Protein AF-A0AAN6UYN2-F1 (afdb_monomer)

pLDDT: mean 89.39, std 6.54, range [65.69, 97.69]

Nearest PDB structures (foldseek):
  7mx2-assembly1_A  TM=4.246E-01  e=9.557E-04  Homo sapiens
  3d3s-assembly1_B  TM=4.330E-01  e=5.624E-03  Bordetella parapertussis 12822
  1mk4-assembly1_B  TM=3.621E-01  e=4.932E-03  Bacillus subtilis
  6sll-assembly1_B  TM=3.973E-01  e=3.309E-02  Paenibacillus sp. Y412MC10
  7n1l-assembly3_G  TM=5.076E-01  e=3.734E+00  Brucella abortus 2308

Secondary structure (DSSP, 8-state):
--EEEE--GGGHHHHHHHHHHH-TTS---HHHHHHHHHH-GGGEEEEE-SS-EEEEEE---BBTTBPPPTT---SS--TT--BTSTGGGGSSEEEEEE-TT-HHHHGGGT-EEPP--HHHHHHHHTT-TT-EEEEEE--

Structure (mmCIF, N/CA/C/O backbone):
data_AF-A0AAN6UYN2-F1
#
_entry.id   AF-A0AAN6UYN2-F1
#
loop_
_atom_site.group_PDB
_atom_site.id
_atom_site.type_symbol
_atom_site.label_atom_id
_atom_site.label_alt_id
_atom_site.label_comp_id
_atom_site.label_asym_id
_atom_site.label_entity_id
_atom_site.label_seq_id
_atom_site.pdbx_PDB_ins_code
_atom_site.Cartn_x
_atom_site.Cartn_y
_atom_site.Cartn_z
_atom_site.occupancy
_atom_site.B_iso_or_equiv
_atom_site.auth_seq_id
_atom_site.auth_comp_id
_atom_site.auth_asym_id
_atom_site.auth_atom_id
_atom_site.pdbx_PDB_model_num
ATOM 1 N N . MET A 1 1 ? -18.149 10.275 -7.636 1.00 82.19 1 MET A N 1
ATOM 2 C CA . MET A 1 1 ? -17.222 9.202 -8.064 1.00 82.19 1 MET A CA 1
ATOM 3 C C . MET A 1 1 ? -16.262 8.927 -6.916 1.00 82.19 1 MET A C 1
ATOM 5 O O . MET A 1 1 ? -15.997 9.865 -6.171 1.00 82.19 1 MET A O 1
ATOM 9 N N . ALA A 1 2 ? -15.825 7.683 -6.712 1.00 87.88 2 ALA A N 1
ATOM 10 C CA . ALA A 1 2 ? -14.841 7.384 -5.672 1.00 87.88 2 ALA A CA 1
ATOM 11 C C . ALA A 1 2 ? -13.459 7.918 -6.076 1.00 87.88 2 ALA A C 1
ATOM 13 O O . ALA A 1 2 ? -13.118 7.905 -7.258 1.00 87.88 2 ALA A O 1
ATOM 14 N N . SER A 1 3 ? -12.682 8.396 -5.111 1.00 88.62 3 SER A N 1
ATOM 15 C CA . SER A 1 3 ? -11.318 8.873 -5.318 1.00 88.62 3 SER A CA 1
ATOM 16 C C . SER A 1 3 ? -10.401 8.428 -4.184 1.00 88.62 3 SER A C 1
ATOM 18 O O . SER A 1 3 ? -10.834 8.165 -3.059 1.00 88.62 3 SER A O 1
ATOM 20 N N . TRP A 1 4 ? -9.114 8.317 -4.503 1.00 88.81 4 TRP A N 1
ATOM 21 C CA . TRP A 1 4 ? -8.086 8.015 -3.520 1.00 88.81 4 TRP A CA 1
ATOM 22 C C . TRP A 1 4 ? -7.749 9.258 -2.704 1.00 88.81 4 TRP A C 1
ATOM 24 O O . TRP A 1 4 ? -7.415 10.306 -3.260 1.00 88.81 4 TRP A O 1
ATOM 34 N N . ARG A 1 5 ? -7.779 9.126 -1.378 1.00 92.19 5 ARG A N 1
ATOM 35 C CA . ARG A 1 5 ? -7.352 10.171 -0.442 1.00 92.19 5 ARG A CA 1
ATOM 36 C C . ARG A 1 5 ? -6.590 9.581 0.736 1.00 92.19 5 ARG A C 1
ATOM 38 O O . ARG A 1 5 ? -6.646 8.375 0.977 1.00 92.19 5 ARG A O 1
ATOM 45 N N . ARG A 1 6 ? -5.885 10.446 1.473 1.00 92.94 6 ARG A N 1
ATOM 46 C CA . ARG A 1 6 ? -5.297 10.070 2.764 1.00 92.94 6 ARG A CA 1
ATOM 47 C C . ARG A 1 6 ? -6.386 9.529 3.682 1.00 92.94 6 ARG A C 1
ATOM 49 O O . ARG A 1 6 ? -7.475 10.104 3.767 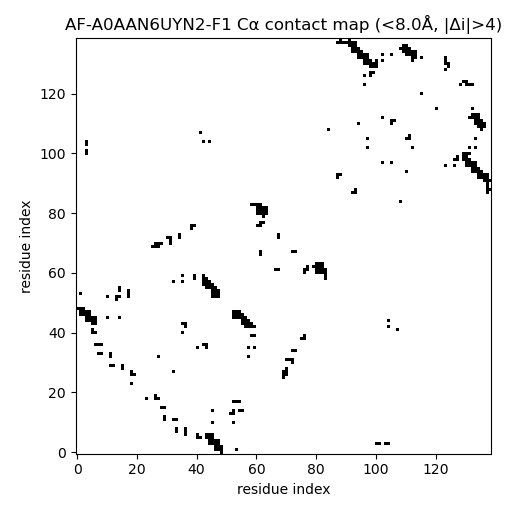1.00 92.94 6 ARG A O 1
ATOM 56 N N . MET A 1 7 ? -6.064 8.408 4.309 1.00 95.06 7 MET A N 1
ATOM 57 C CA . MET A 1 7 ? -6.865 7.810 5.358 1.00 95.06 7 MET A CA 1
ATOM 58 C C . MET A 1 7 ? -6.742 8.653 6.630 1.00 95.06 7 MET A C 1
ATOM 60 O O . MET A 1 7 ? -5.657 9.140 6.953 1.00 95.06 7 MET A O 1
ATOM 64 N N . THR A 1 8 ? -7.840 8.802 7.359 1.00 95.31 8 THR A N 1
ATOM 65 C CA . THR A 1 8 ? -7.874 9.361 8.710 1.00 95.31 8 THR A CA 1
ATOM 66 C C . THR A 1 8 ? -8.331 8.298 9.709 1.00 95.31 8 THR A C 1
ATOM 68 O O . THR A 1 8 ? -8.702 7.181 9.341 1.00 95.31 8 THR A O 1
ATOM 71 N N . ILE A 1 9 ? -8.272 8.618 11.003 1.00 95.56 9 ILE A N 1
ATOM 72 C CA . ILE A 1 9 ? -8.670 7.677 12.058 1.00 95.56 9 ILE A CA 1
ATOM 73 C C . ILE A 1 9 ? -10.171 7.356 11.994 1.00 95.56 9 ILE A C 1
ATOM 75 O O . ILE A 1 9 ? -10.585 6.246 12.319 1.00 95.56 9 ILE A O 1
ATOM 79 N N . GLU A 1 10 ? -10.973 8.305 11.513 1.00 95.56 10 GLU A N 1
ATOM 80 C CA . GLU A 1 10 ? -12.419 8.180 11.332 1.00 95.56 10 GLU A CA 1
ATOM 81 C C . GLU A 1 10 ? -12.789 7.157 10.251 1.00 95.56 10 GLU A C 1
ATOM 83 O O . GLU A 1 10 ? -13.883 6.603 10.291 1.00 95.56 10 GLU A O 1
ATOM 88 N N . ASP A 1 11 ? -11.873 6.858 9.325 1.00 96.38 11 ASP A N 1
ATOM 89 C CA . ASP A 1 11 ? -12.103 5.892 8.250 1.00 96.38 11 ASP A CA 1
ATOM 90 C C . ASP A 1 11 ? -11.905 4.436 8.698 1.00 96.38 11 ASP A C 1
ATOM 92 O O . ASP A 1 11 ? -12.329 3.514 8.000 1.00 96.38 11 ASP A O 1
ATOM 96 N N . VAL A 1 12 ? -11.257 4.195 9.847 1.00 96.19 12 VAL A N 1
ATOM 97 C CA . VAL A 1 12 ? -10.901 2.841 10.316 1.00 96.19 12 VAL A CA 1
ATOM 98 C C . VAL A 1 12 ? -12.112 1.901 10.407 1.00 96.19 12 VAL A C 1
ATOM 100 O O . VAL A 1 12 ? -11.999 0.774 9.922 1.00 96.19 12 VAL A O 1
ATOM 103 N N . PRO A 1 13 ? -13.274 2.299 10.966 1.00 95.94 13 PRO A N 1
ATOM 104 C CA . PRO A 1 13 ? -14.434 1.411 11.028 1.00 95.94 13 PRO A CA 1
ATOM 105 C C . PRO A 1 13 ? -14.936 0.978 9.646 1.00 95.94 13 PRO A C 1
ATOM 107 O O . PRO A 1 13 ? -15.382 -0.155 9.480 1.00 95.94 13 PRO A O 1
ATOM 110 N N . ASP A 1 14 ? -14.866 1.864 8.653 1.00 96.12 14 ASP A N 1
ATOM 111 C CA . ASP A 1 14 ? -15.289 1.566 7.286 1.00 96.12 14 ASP A CA 1
ATOM 112 C C . ASP A 1 14 ? -14.258 0.702 6.557 1.00 96.12 14 ASP A C 1
ATOM 114 O O . ASP A 1 14 ? -14.632 -0.237 5.853 1.00 96.12 14 ASP A O 1
ATOM 118 N N . LEU A 1 15 ? -12.969 0.977 6.773 1.00 95.25 15 LEU A N 1
ATOM 119 C CA . LEU A 1 15 ? -11.871 0.163 6.269 1.00 95.25 15 LEU A CA 1
ATOM 120 C C . LEU A 1 15 ? -11.981 -1.276 6.768 1.00 95.25 15 LEU A C 1
ATOM 122 O O . LEU A 1 15 ? -11.865 -2.189 5.957 1.00 95.25 15 LEU A O 1
ATOM 126 N N . LEU A 1 16 ? -12.241 -1.487 8.064 1.00 96.00 16 LEU A N 1
ATOM 127 C CA . LEU A 1 16 ? -12.370 -2.830 8.639 1.00 96.00 16 LEU A CA 1
ATOM 128 C C . LEU A 1 16 ? -13.462 -3.642 7.938 1.00 96.00 16 LEU A C 1
ATOM 130 O O . LEU A 1 16 ? -13.238 -4.798 7.604 1.00 96.00 16 LEU A O 1
ATOM 134 N N . ARG A 1 17 ? -14.596 -3.020 7.591 1.00 95.44 17 ARG A N 1
ATOM 135 C CA . ARG A 1 17 ? -15.650 -3.708 6.824 1.00 95.44 17 ARG A CA 1
ATOM 136 C C . ARG A 1 17 ? -15.178 -4.153 5.443 1.00 95.44 17 ARG A C 1
ATOM 138 O O . ARG A 1 17 ? -15.614 -5.197 4.966 1.00 95.44 17 ARG A O 1
ATOM 145 N N . VAL A 1 18 ? -14.321 -3.368 4.790 1.00 94.81 18 VAL A N 1
ATOM 146 C CA . VAL A 1 18 ? -13.713 -3.755 3.509 1.00 94.81 18 VAL A CA 1
ATOM 147 C C . VAL A 1 18 ? -12.675 -4.859 3.725 1.00 94.81 18 VAL A C 1
ATOM 149 O O . VAL A 1 18 ? -12.695 -5.853 3.005 1.00 94.81 18 VAL A O 1
ATOM 152 N N . ALA A 1 19 ? -11.805 -4.723 4.728 1.00 93.12 19 ALA A N 1
ATOM 153 C CA . ALA A 1 19 ? -10.768 -5.699 5.056 1.00 93.12 19 ALA A CA 1
ATOM 154 C C . ALA A 1 19 ? -11.358 -7.078 5.385 1.00 93.12 19 ALA A C 1
ATOM 156 O O . ALA A 1 19 ? -10.920 -8.071 4.812 1.00 93.12 19 ALA A O 1
ATOM 157 N N . ASP A 1 20 ? -12.409 -7.133 6.205 1.00 93.81 20 ASP A N 1
ATOM 158 C CA . ASP A 1 20 ? -13.094 -8.375 6.587 1.00 93.81 20 ASP A CA 1
ATOM 159 C C . ASP A 1 20 ? -13.702 -9.106 5.379 1.00 93.81 20 ASP A C 1
ATOM 161 O O . ASP A 1 20 ? -13.782 -10.335 5.357 1.00 93.81 20 ASP A O 1
ATOM 165 N N . GLN A 1 21 ? -14.123 -8.361 4.351 1.00 92.94 21 GLN A N 1
ATOM 166 C CA . GLN A 1 21 ? -14.669 -8.933 3.117 1.00 92.94 21 GLN A CA 1
ATOM 167 C C . GLN A 1 21 ? -13.577 -9.409 2.157 1.00 92.94 21 GLN A C 1
ATOM 169 O O . GLN A 1 21 ? -13.714 -10.468 1.546 1.00 92.94 21 GLN A O 1
ATOM 174 N N . VAL A 1 22 ? -12.508 -8.626 1.995 1.00 87.69 22 VAL A N 1
ATOM 175 C CA . VAL A 1 22 ? -11.448 -8.893 1.009 1.00 87.69 22 VAL A CA 1
ATOM 176 C C . VAL A 1 22 ? -10.414 -9.893 1.543 1.00 87.69 22 VAL A C 1
ATOM 178 O O . VAL A 1 22 ? -9.869 -10.693 0.780 1.00 87.69 22 VAL A O 1
ATOM 181 N N . HIS A 1 23 ? -10.159 -9.889 2.851 1.00 86.06 23 HIS A N 1
ATOM 182 C CA . HIS A 1 23 ? -9.110 -10.668 3.509 1.00 86.06 23 HIS A CA 1
ATOM 183 C C . HIS A 1 23 ? -9.615 -11.443 4.741 1.00 86.06 23 HIS A C 1
ATOM 185 O O . HIS A 1 23 ? -9.036 -11.327 5.821 1.00 86.06 23 HIS A O 1
ATOM 191 N N . PRO A 1 24 ? -10.628 -12.319 4.606 1.00 87.81 24 PRO A N 1
ATOM 192 C CA . PRO A 1 24 ? -11.229 -13.015 5.750 1.00 87.81 24 PRO A CA 1
ATOM 193 C C . PRO A 1 24 ? -10.252 -13.907 6.543 1.00 87.81 24 PRO A C 1
ATOM 195 O O . PRO A 1 24 ? -10.534 -14.270 7.680 1.00 87.81 24 PRO A O 1
ATOM 198 N N . GLY A 1 25 ? -9.110 -14.284 5.956 1.00 90.06 25 GLY A N 1
ATOM 199 C CA . GLY A 1 25 ? -8.072 -15.095 6.606 1.00 90.06 25 GLY A CA 1
ATOM 200 C C . GLY A 1 25 ? -6.863 -14.317 7.136 1.00 90.06 25 GLY A C 1
ATOM 201 O O . GLY A 1 25 ? -5.945 -14.946 7.654 1.00 90.06 25 GLY A O 1
ATOM 202 N N . LEU A 1 26 ? -6.824 -12.989 6.980 1.00 88.06 26 LEU A N 1
ATOM 203 C CA . LEU A 1 26 ? -5.695 -12.136 7.381 1.00 88.06 26 LEU A CA 1
ATOM 204 C C . LEU A 1 26 ? -6.204 -10.917 8.174 1.00 88.06 26 LEU A C 1
ATOM 206 O O . LEU A 1 26 ? -6.101 -9.790 7.687 1.00 88.06 26 LEU A O 1
ATOM 210 N N . PRO A 1 27 ? -6.810 -11.129 9.358 1.00 91.31 27 PRO A N 1
ATOM 211 C CA . PRO A 1 27 ? -7.397 -10.042 10.129 1.00 91.31 27 PRO A CA 1
ATOM 212 C C . PRO A 1 27 ? -6.324 -9.094 10.670 1.00 91.31 27 PRO A C 1
ATOM 214 O O . PRO A 1 27 ? -5.260 -9.520 11.109 1.00 91.31 27 PRO A O 1
ATOM 217 N N . GLU A 1 28 ? -6.654 -7.808 10.678 1.00 94.12 28 GLU A N 1
ATOM 218 C CA . GLU A 1 28 ? -5.870 -6.723 11.265 1.00 94.12 28 GLU A CA 1
ATOM 219 C C . GLU A 1 28 ? -6.819 -5.874 12.118 1.00 94.12 28 GLU A C 1
ATOM 221 O O . GLU A 1 28 ? -7.924 -5.537 11.685 1.00 94.12 28 GLU A O 1
ATOM 226 N N . SER A 1 29 ? -6.427 -5.531 13.343 1.00 9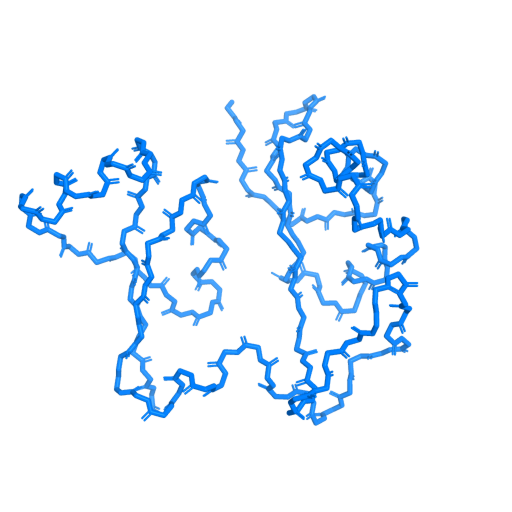5.50 29 SER A N 1
ATOM 227 C CA . SER A 1 29 ? -7.276 -4.755 14.244 1.00 95.50 29 SER A CA 1
ATOM 228 C C . SER A 1 29 ? -7.318 -3.273 13.867 1.00 95.50 29 SER A C 1
ATOM 230 O O . SER A 1 29 ? -6.387 -2.698 13.298 1.00 95.50 29 SER A O 1
ATOM 232 N N . GLY A 1 30 ? -8.387 -2.585 14.281 1.00 96.50 30 GLY A N 1
ATOM 233 C CA . GLY A 1 30 ? -8.489 -1.131 14.116 1.00 96.50 30 GLY A CA 1
ATOM 234 C C . GLY A 1 30 ? -7.340 -0.355 14.776 1.00 96.50 30 GLY A C 1
ATOM 235 O O . GLY A 1 30 ? -6.971 0.718 14.301 1.00 96.50 30 GLY A O 1
ATOM 236 N N . ASN A 1 31 ? -6.731 -0.913 15.830 1.00 97.38 31 ASN A N 1
ATOM 237 C CA . ASN A 1 31 ? -5.561 -0.324 16.482 1.00 97.38 31 ASN A CA 1
ATOM 238 C C . ASN A 1 31 ? -4.338 -0.325 15.563 1.00 97.38 31 ASN A C 1
ATOM 240 O O . ASN A 1 31 ? -3.615 0.670 15.537 1.00 97.38 31 ASN A O 1
ATOM 244 N N . VAL A 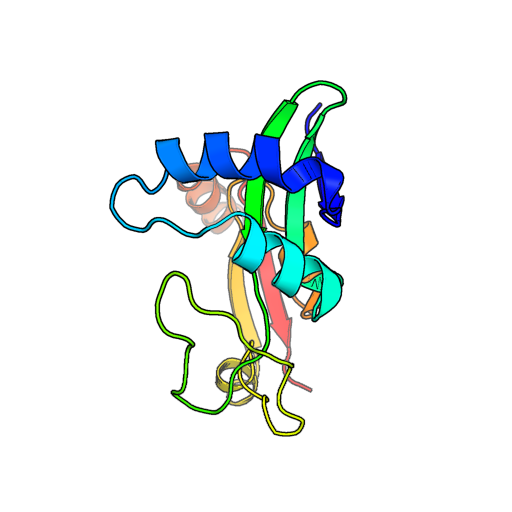1 32 ? -4.133 -1.394 14.786 1.00 97.00 32 VAL A N 1
ATOM 245 C CA . VAL A 1 32 ? -3.063 -1.457 13.789 1.00 97.00 32 VAL A CA 1
ATOM 246 C C . VAL A 1 32 ? -3.276 -0.377 12.738 1.00 97.00 32 VAL A C 1
ATOM 248 O O . VAL A 1 32 ? -2.422 0.495 12.586 1.00 97.00 32 VAL A O 1
ATOM 251 N N . PHE A 1 33 ? -4.435 -0.340 12.079 1.00 96.81 33 PHE A N 1
ATOM 252 C CA . PHE A 1 33 ? -4.707 0.690 11.071 1.00 96.81 33 PHE A CA 1
ATOM 253 C C . PHE A 1 33 ? -4.573 2.111 11.632 1.00 96.81 33 PHE A C 1
ATOM 255 O O . PHE A 1 33 ? -3.929 2.965 11.020 1.00 96.81 33 PHE A O 1
ATOM 262 N N . GLY A 1 34 ? -5.108 2.355 12.830 1.00 97.19 34 GLY A N 1
ATOM 263 C CA . GLY A 1 34 ? -5.004 3.647 13.501 1.00 97.19 34 GLY A CA 1
ATOM 264 C C . GLY A 1 34 ? -3.568 4.044 13.854 1.00 97.19 34 GLY A C 1
ATOM 265 O O . GLY A 1 34 ? -3.220 5.222 13.771 1.00 97.19 34 GLY A O 1
ATOM 266 N N . GLU A 1 35 ? -2.711 3.092 14.222 1.00 97.69 35 GLU A N 1
ATOM 267 C CA . GLU A 1 35 ? -1.289 3.349 14.448 1.00 97.69 35 GLU A CA 1
ATOM 268 C C . GLU A 1 35 ? -0.565 3.673 13.136 1.00 97.69 35 GLU A C 1
ATOM 270 O O . GLU A 1 35 ? 0.206 4.629 13.091 1.00 97.69 35 GLU A O 1
ATOM 275 N N . ARG A 1 36 ? -0.846 2.947 12.047 1.00 96.44 36 ARG A N 1
ATOM 276 C CA . ARG A 1 36 ? -0.216 3.200 10.739 1.00 96.44 36 ARG A CA 1
ATOM 277 C C . ARG A 1 36 ? -0.575 4.581 10.196 1.00 96.44 36 ARG A C 1
ATOM 279 O O . ARG A 1 36 ? 0.318 5.286 9.735 1.00 96.44 36 ARG A O 1
ATOM 286 N N . VAL A 1 37 ? -1.828 5.018 10.354 1.00 96.50 37 VAL A N 1
ATOM 287 C CA . VAL A 1 37 ? -2.251 6.390 10.014 1.00 96.50 37 VAL A CA 1
ATOM 288 C C . VAL A 1 37 ? -1.445 7.439 10.788 1.00 96.50 37 VAL A C 1
ATOM 290 O O . VAL A 1 37 ? -1.106 8.479 10.230 1.00 96.50 37 VAL A O 1
ATOM 293 N N . LYS A 1 38 ? -1.108 7.181 12.058 1.00 96.19 38 LYS A N 1
ATOM 294 C CA . LYS A 1 38 ? -0.311 8.107 12.882 1.00 96.19 38 LYS A CA 1
ATOM 295 C C . LYS A 1 38 ? 1.175 8.086 12.525 1.00 96.19 38 LYS A C 1
ATOM 297 O O . LYS A 1 38 ? 1.804 9.138 12.511 1.00 96.19 38 LYS A O 1
ATOM 302 N N . LEU A 1 39 ? 1.733 6.901 12.290 1.00 95.50 39 LEU A N 1
ATOM 303 C CA . LEU A 1 39 ? 3.166 6.703 12.079 1.00 95.50 39 LEU A CA 1
ATOM 304 C C . LEU A 1 39 ? 3.617 7.013 10.649 1.00 95.50 39 LEU A C 1
ATOM 306 O O . LEU A 1 39 ? 4.744 7.463 10.463 1.00 95.50 39 LEU A O 1
ATOM 310 N N . PHE A 1 40 ? 2.771 6.749 9.653 1.00 92.81 40 PHE A N 1
ATOM 311 C CA . PHE A 1 40 ? 3.117 6.899 8.239 1.00 92.81 40 PHE A CA 1
ATOM 312 C C . PHE A 1 40 ? 1.880 7.265 7.382 1.00 92.81 40 PHE A C 1
ATOM 314 O O . PHE A 1 40 ? 1.418 6.470 6.550 1.00 92.81 40 PHE A O 1
ATOM 321 N N . PRO A 1 41 ? 1.287 8.459 7.592 1.00 91.50 41 PRO A N 1
ATOM 322 C CA . PRO A 1 41 ? 0.032 8.880 6.955 1.00 91.50 41 PRO A CA 1
ATOM 323 C C . PRO A 1 41 ? 0.083 8.923 5.420 1.00 91.50 41 PRO A C 1
ATOM 325 O O . PRO A 1 41 ? -0.931 8.737 4.750 1.00 91.50 41 PRO A O 1
ATOM 328 N N . GLU A 1 42 ? 1.245 9.173 4.822 1.00 86.31 42 GLU A N 1
ATOM 329 C CA . GLU A 1 42 ? 1.445 9.189 3.371 1.00 86.31 42 GLU A CA 1
ATOM 330 C C . GLU A 1 42 ? 1.289 7.810 2.712 1.00 86.31 42 GLU A C 1
ATOM 332 O O . GLU A 1 42 ? 0.948 7.736 1.523 1.00 86.31 42 GLU A O 1
ATOM 337 N N . GLY A 1 43 ? 1.497 6.740 3.485 1.00 87.81 43 GLY A N 1
ATOM 338 C CA . GLY A 1 43 ? 1.347 5.356 3.050 1.00 87.81 43 GLY A CA 1
ATOM 339 C C . GLY A 1 43 ? -0.015 4.743 3.363 1.00 87.81 43 GLY A C 1
ATOM 340 O O . GLY A 1 43 ? -0.233 3.593 2.985 1.00 87.81 43 GLY A O 1
ATOM 341 N N . CYS A 1 44 ? -0.922 5.486 4.008 1.00 93.12 44 CYS A N 1
ATOM 342 C CA . CYS A 1 44 ? -2.258 5.026 4.384 1.00 93.12 44 CYS A CA 1
ATOM 343 C C . CYS A 1 44 ? -3.326 5.746 3.558 1.00 93.12 44 CYS A C 1
ATOM 345 O O . CYS A 1 44 ? -3.562 6.947 3.720 1.00 93.12 44 CYS A O 1
ATOM 347 N N . LEU A 1 45 ? -3.991 5.015 2.669 1.00 92.69 45 LEU A N 1
ATOM 348 C CA . LEU A 1 45 ? -5.036 5.548 1.807 1.00 92.69 45 LEU A CA 1
ATOM 349 C C . LEU A 1 45 ? -6.320 4.753 1.869 1.00 92.69 45 LEU A C 1
ATOM 351 O O . LEU A 1 45 ? -6.313 3.539 2.057 1.00 92.69 45 LEU A O 1
ATOM 355 N N . ILE A 1 46 ? -7.396 5.453 1.534 1.00 94.50 46 ILE A N 1
ATOM 356 C CA . ILE A 1 46 ? -8.668 4.847 1.180 1.00 94.50 46 ILE A CA 1
ATOM 357 C C . ILE A 1 46 ? -9.126 5.309 -0.202 1.00 94.50 46 ILE A C 1
ATOM 359 O O . ILE A 1 46 ? -8.857 6.439 -0.624 1.00 94.50 46 ILE A O 1
ATOM 363 N N . LEU A 1 47 ? -9.847 4.430 -0.886 1.00 93.06 47 LEU A N 1
ATOM 364 C CA . LEU A 1 47 ? -10.662 4.743 -2.049 1.00 93.06 47 LEU A CA 1
ATOM 365 C C . LEU A 1 47 ? -12.088 4.964 -1.558 1.00 93.06 47 LEU A C 1
ATOM 367 O O . LEU A 1 47 ? -12.739 4.018 -1.115 1.00 93.06 47 LEU A O 1
ATOM 371 N N . ALA A 1 48 ? -12.579 6.198 -1.620 1.00 93.88 48 ALA A N 1
ATOM 372 C CA . ALA A 1 48 ? -13.883 6.538 -1.062 1.00 93.88 48 ALA A CA 1
ATOM 373 C C . ALA A 1 48 ? -14.629 7.581 -1.892 1.00 93.88 48 ALA A C 1
ATOM 375 O O . ALA A 1 48 ? -14.031 8.372 -2.618 1.00 93.88 48 ALA A O 1
ATOM 376 N N . ASN A 1 49 ? -15.954 7.593 -1.774 1.00 92.38 49 ASN A N 1
ATOM 377 C CA . ASN A 1 49 ? -16.775 8.763 -2.092 1.00 92.38 49 ASN A CA 1
ATOM 378 C C . ASN A 1 49 ? -17.318 9.369 -0.779 1.00 92.38 49 ASN A C 1
ATOM 380 O O . ASN A 1 49 ? -16.834 9.017 0.293 1.00 92.38 49 ASN A O 1
ATOM 384 N N . GLN A 1 50 ? -18.285 10.290 -0.849 1.00 84.31 50 GLN A N 1
ATOM 385 C CA . GLN A 1 50 ? -18.831 10.956 0.345 1.00 84.31 50 GLN A CA 1
ATOM 386 C C . GLN A 1 50 ? -19.465 9.992 1.363 1.00 84.31 50 GLN A C 1
ATOM 388 O O . GLN A 1 50 ? -19.455 10.301 2.549 1.00 84.31 50 GLN A O 1
ATOM 393 N N . ASP A 1 51 ? -19.951 8.829 0.922 1.00 84.44 51 ASP A N 1
ATOM 394 C CA . ASP A 1 51 ? -20.813 7.964 1.737 1.00 84.44 51 ASP A CA 1
ATOM 395 C C . ASP A 1 51 ? -20.200 6.590 2.036 1.00 84.44 51 ASP A C 1
ATOM 397 O O . ASP A 1 51 ? -20.749 5.826 2.830 1.00 84.44 51 ASP A O 1
ATOM 401 N N . LYS A 1 52 ? -19.115 6.215 1.345 1.00 91.50 52 LYS A N 1
ATOM 402 C CA . LYS A 1 52 ? -18.612 4.840 1.377 1.00 91.50 52 LYS A CA 1
ATOM 403 C C . LYS A 1 52 ? -17.126 4.723 1.054 1.00 91.50 52 LYS A C 1
ATOM 405 O O . LYS A 1 52 ? -16.630 5.329 0.101 1.00 91.50 52 LYS A O 1
ATOM 410 N N . VAL A 1 53 ? -16.464 3.832 1.791 1.00 94.88 53 VAL A N 1
ATOM 411 C CA . VAL A 1 53 ? -15.137 3.287 1.481 1.00 94.88 53 VAL A CA 1
ATOM 412 C C . VAL A 1 53 ? -15.277 2.024 0.628 1.00 94.88 53 VAL A C 1
ATOM 414 O O . VAL A 1 53 ? -16.087 1.143 0.917 1.00 94.88 53 VAL A O 1
ATOM 417 N N . TYR A 1 54 ? -14.491 1.949 -0.442 1.00 92.12 54 TYR A N 1
ATOM 418 C CA . TYR A 1 54 ? -14.495 0.857 -1.423 1.00 92.12 54 TYR A CA 1
ATOM 419 C C . TYR A 1 54 ? -13.205 0.040 -1.413 1.00 92.12 54 TYR A C 1
ATOM 421 O O . TYR A 1 54 ? -13.188 -1.083 -1.902 1.00 92.12 54 TYR A O 1
ATOM 429 N N . GLY A 1 55 ? -12.123 0.606 -0.889 1.00 91.25 55 GLY A N 1
ATOM 430 C CA . GLY A 1 55 ? -10.804 -0.004 -0.912 1.00 91.25 55 GLY A CA 1
ATOM 431 C C . GLY A 1 55 ? -9.834 0.785 -0.054 1.00 91.25 55 GLY A C 1
ATOM 432 O O . GLY A 1 55 ? -10.126 1.909 0.361 1.00 91.25 55 GLY A O 1
ATOM 433 N N . TYR A 1 56 ? -8.677 0.197 0.205 1.00 92.19 56 TYR A N 1
ATOM 434 C CA . TYR A 1 56 ? -7.629 0.832 0.983 1.00 92.19 56 TYR A CA 1
ATOM 435 C C . TYR A 1 56 ? -6.251 0.342 0.542 1.00 92.19 56 TYR A C 1
ATOM 437 O O . TYR A 1 56 ? -6.119 -0.701 -0.096 1.00 92.19 56 TYR A O 1
ATOM 445 N N . ALA A 1 57 ? -5.227 1.118 0.878 1.00 90.12 57 ALA A N 1
ATOM 446 C CA . ALA A 1 57 ? -3.831 0.748 0.708 1.00 90.12 57 ALA A CA 1
ATOM 447 C C . ALA A 1 57 ? -3.071 1.165 1.965 1.00 90.12 57 ALA A C 1
ATOM 449 O O . ALA A 1 57 ? -3.103 2.339 2.337 1.00 90.12 57 ALA A O 1
ATOM 450 N N . ILE A 1 58 ? -2.407 0.207 2.611 1.00 90.44 58 ILE A N 1
ATOM 451 C CA . ILE A 1 58 ? -1.528 0.453 3.756 1.00 90.44 58 ILE A CA 1
ATOM 452 C C . ILE A 1 58 ? -0.112 0.086 3.352 1.00 90.44 58 ILE A C 1
ATOM 454 O O . ILE A 1 58 ? 0.144 -0.984 2.806 1.00 90.44 58 ILE A O 1
ATOM 458 N N . SER A 1 59 ? 0.811 0.986 3.638 1.00 89.06 59 SER A N 1
ATOM 459 C CA . SER A 1 59 ? 2.230 0.792 3.418 1.00 89.06 59 SER A CA 1
ATOM 460 C C . SER A 1 59 ? 3.000 1.567 4.471 1.00 89.06 59 SER A C 1
ATOM 462 O O . SER A 1 59 ? 2.526 2.586 4.966 1.00 89.06 59 SER A O 1
ATOM 464 N N . HIS A 1 60 ? 4.167 1.062 4.840 1.00 90.38 60 HIS A N 1
ATOM 465 C CA . HIS A 1 60 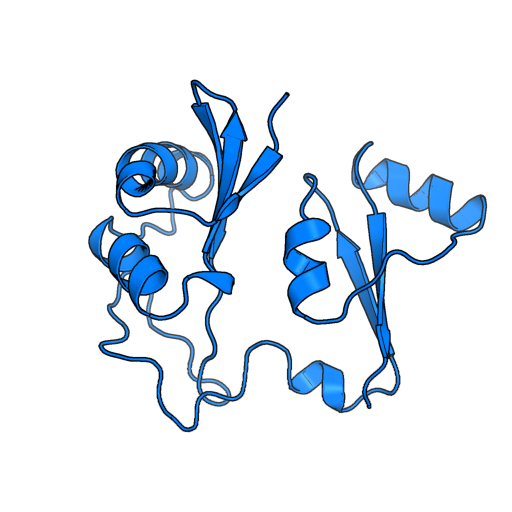? 5.092 1.721 5.747 1.00 90.38 60 HIS A CA 1
ATOM 466 C C . HIS A 1 60 ? 6.484 1.127 5.522 1.00 90.38 60 HIS A C 1
ATOM 468 O O . HIS A 1 60 ? 6.587 -0.036 5.117 1.00 90.38 60 HIS A O 1
ATOM 474 N N . PRO A 1 61 ? 7.557 1.889 5.765 1.00 89.56 61 PRO A N 1
ATOM 475 C CA . PRO A 1 61 ? 8.896 1.335 5.686 1.00 89.56 61 PRO A CA 1
ATOM 476 C C . PRO A 1 61 ? 9.098 0.253 6.752 1.00 89.56 61 PRO A C 1
ATOM 478 O O . PRO A 1 61 ? 8.524 0.302 7.847 1.00 89.56 61 PRO A O 1
ATOM 481 N N . ILE A 1 62 ? 9.918 -0.738 6.418 1.00 89.62 62 ILE A N 1
ATOM 482 C CA . ILE A 1 62 ? 10.374 -1.793 7.324 1.00 89.62 62 ILE A CA 1
ATOM 483 C C . ILE A 1 62 ? 11.898 -1.888 7.271 1.00 89.62 62 ILE A C 1
ATOM 485 O O . ILE A 1 62 ? 12.531 -1.439 6.317 1.00 89.62 62 ILE A O 1
ATOM 489 N N . ARG A 1 63 ? 12.503 -2.504 8.287 1.00 87.12 63 ARG A N 1
ATOM 490 C CA . ARG A 1 63 ? 13.907 -2.917 8.200 1.00 87.12 63 ARG A CA 1
ATOM 491 C C . ARG A 1 63 ? 14.065 -4.037 7.184 1.00 87.12 63 ARG A C 1
ATOM 493 O O . ARG A 1 63 ? 13.135 -4.815 6.944 1.00 87.12 63 ARG A O 1
ATOM 500 N N . GLN A 1 64 ? 15.281 -4.187 6.668 1.00 85.25 64 GLN A N 1
ATOM 501 C CA . GLN A 1 64 ? 15.585 -5.235 5.708 1.00 85.25 64 GLN A CA 1
ATOM 502 C C . GLN A 1 64 ? 15.127 -6.628 6.156 1.00 85.25 64 GLN A C 1
ATOM 504 O O . GLN A 1 64 ? 15.606 -7.164 7.156 1.00 85.25 64 GLN A O 1
ATOM 509 N N . ARG A 1 65 ? 14.219 -7.219 5.360 1.00 81.88 65 ARG A N 1
ATOM 510 C CA . ARG A 1 65 ? 13.635 -8.558 5.570 1.00 81.88 65 ARG A CA 1
ATOM 511 C C . ARG A 1 65 ? 12.941 -8.743 6.930 1.00 81.88 65 ARG A C 1
ATOM 513 O O . ARG A 1 65 ? 12.866 -9.867 7.419 1.00 81.88 65 ARG A O 1
ATOM 520 N N . GLN A 1 66 ? 12.434 -7.667 7.527 1.00 86.31 66 GLN A N 1
ATOM 521 C CA . GLN A 1 66 ? 11.788 -7.680 8.843 1.00 86.31 66 GLN A CA 1
ATOM 522 C C . GLN A 1 66 ? 10.391 -7.039 8.777 1.00 86.31 66 GLN A C 1
ATOM 524 O O . GLN A 1 66 ? 10.186 -5.960 9.340 1.00 86.31 66 GLN A O 1
ATOM 529 N N . PRO A 1 67 ? 9.421 -7.654 8.072 1.00 87.56 67 PRO A N 1
ATOM 530 C CA . PRO A 1 67 ? 8.038 -7.201 8.152 1.00 87.56 67 PRO A CA 1
ATOM 531 C C . PRO A 1 67 ? 7.483 -7.442 9.568 1.00 87.56 67 PRO A C 1
ATOM 533 O O . PRO A 1 67 ? 7.909 -8.394 10.232 1.00 87.56 67 PRO A O 1
ATOM 536 N N . PRO A 1 68 ? 6.533 -6.616 10.044 1.00 91.00 68 PRO A N 1
ATOM 537 C CA . PRO A 1 68 ? 5.821 -6.911 11.281 1.00 91.00 68 PRO A CA 1
ATOM 538 C C . PRO A 1 68 ? 5.032 -8.220 11.142 1.00 91.00 68 PRO A C 1
ATOM 540 O O . PRO A 1 68 ? 4.639 -8.612 10.041 1.00 91.00 68 PRO A O 1
ATOM 543 N N . ALA A 1 69 ? 4.780 -8.885 12.269 1.00 92.44 69 ALA A N 1
ATOM 544 C CA . ALA A 1 69 ? 3.786 -9.951 12.310 1.00 92.44 69 ALA A CA 1
ATOM 545 C C . ALA A 1 69 ? 2.381 -9.379 12.040 1.00 92.44 69 ALA A C 1
ATOM 547 O O . ALA A 1 69 ? 2.133 -8.193 12.276 1.00 92.44 69 ALA A O 1
ATOM 548 N N . LEU A 1 70 ? 1.477 -10.233 11.549 1.00 92.25 70 LEU A N 1
ATOM 549 C CA . LEU A 1 70 ? 0.066 -9.888 11.353 1.00 92.25 70 LEU A CA 1
ATOM 550 C C . LEU A 1 70 ? -0.548 -9.408 12.681 1.00 92.25 70 LEU A C 1
ATOM 552 O O . LEU A 1 70 ? -0.213 -9.941 13.741 1.00 92.25 70 LEU A O 1
ATOM 556 N N . ASP A 1 71 ? -1.418 -8.405 12.616 1.00 95.50 71 ASP A N 1
ATOM 557 C CA . ASP A 1 71 ? -2.137 -7.820 13.757 1.00 95.50 71 ASP A CA 1
ATOM 558 C C . ASP A 1 71 ? -1.227 -7.369 14.909 1.00 95.50 71 ASP A C 1
ATOM 560 O O . ASP A 1 71 ? -1.504 -7.564 16.092 1.00 95.50 71 ASP A O 1
ATOM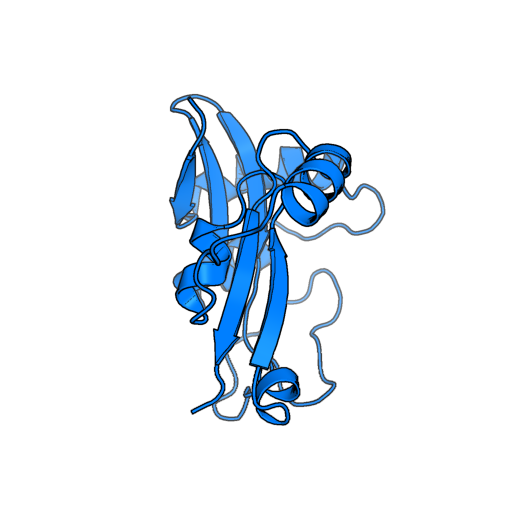 564 N N . THR A 1 72 ? -0.079 -6.781 14.562 1.00 96.00 72 THR A N 1
ATOM 565 C CA . THR A 1 72 ? 0.929 -6.348 15.539 1.00 96.00 72 THR A CA 1
ATOM 566 C C . THR A 1 72 ? 1.257 -4.868 15.381 1.00 96.00 72 THR A C 1
ATOM 568 O O . THR A 1 72 ? 1.468 -4.371 14.275 1.00 96.00 72 THR A O 1
ATOM 571 N N . LEU A 1 73 ? 1.328 -4.137 16.494 1.00 96.69 73 LEU A N 1
ATOM 572 C CA . LEU A 1 73 ? 1.750 -2.733 16.512 1.00 96.69 73 LEU A CA 1
ATOM 573 C C . LEU A 1 73 ? 3.242 -2.585 16.171 1.00 96.69 73 LEU A C 1
ATOM 575 O O . LEU A 1 73 ? 4.057 -3.409 16.580 1.00 96.69 73 LEU A O 1
ATOM 579 N N . LEU A 1 74 ? 3.606 -1.527 15.443 1.00 94.62 74 LEU A N 1
ATOM 580 C CA . LEU A 1 74 ? 5.009 -1.201 15.160 1.00 94.62 74 LEU A CA 1
ATOM 581 C C . LEU A 1 74 ? 5.694 -0.576 16.381 1.00 94.62 74 LEU A C 1
ATOM 583 O O . LEU A 1 74 ? 6.903 -0.718 16.545 1.00 94.62 74 LEU A O 1
ATOM 587 N N . GLY A 1 75 ? 4.952 0.178 17.200 1.00 95.50 75 GLY A N 1
ATOM 588 C CA . GLY A 1 75 ? 5.481 1.007 18.290 1.00 95.50 75 GLY A CA 1
ATOM 589 C C . GLY A 1 75 ? 6.232 2.261 17.818 1.00 95.50 75 GLY A C 1
ATOM 590 O O . GLY A 1 75 ? 6.447 3.185 18.600 1.00 95.50 75 GLY A O 1
ATOM 591 N N . GLY A 1 76 ? 6.612 2.315 16.541 1.00 94.50 76 GLY A N 1
ATOM 592 C CA . GLY A 1 76 ? 7.289 3.422 15.879 1.00 94.50 76 GLY A CA 1
ATOM 593 C C . GLY A 1 76 ? 7.881 2.973 14.543 1.00 94.50 76 GLY A C 1
ATOM 594 O O . GLY A 1 76 ? 8.113 1.784 14.328 1.00 94.50 76 GLY A O 1
ATOM 595 N N . ILE A 1 77 ? 8.150 3.916 13.638 1.00 92.06 77 ILE A N 1
ATOM 596 C CA . ILE A 1 77 ? 8.990 3.629 12.471 1.00 92.06 77 ILE A CA 1
ATOM 597 C C . ILE A 1 77 ? 10.443 3.671 12.925 1.00 92.06 77 ILE A C 1
ATOM 599 O O . ILE A 1 77 ? 10.911 4.682 13.450 1.00 92.06 77 ILE A O 1
ATOM 603 N N . ALA A 1 78 ? 11.150 2.559 12.750 1.00 90.88 78 ALA A N 1
ATOM 604 C CA . ALA A 1 78 ? 12.560 2.501 13.082 1.00 90.88 78 ALA A CA 1
ATOM 605 C C . ALA A 1 78 ? 13.360 3.491 12.207 1.00 90.88 78 ALA A C 1
ATOM 607 O O . ALA A 1 78 ? 13.099 3.560 11.006 1.00 90.88 78 ALA A O 1
ATOM 608 N N . PRO A 1 79 ? 14.345 4.230 12.753 1.00 86.50 79 PRO A N 1
ATOM 609 C CA . PRO A 1 79 ? 15.150 5.170 11.962 1.00 86.50 79 PRO A CA 1
ATOM 610 C C . PRO A 1 79 ? 15.912 4.513 10.801 1.00 86.50 79 PRO A C 1
ATOM 612 O O . PRO A 1 79 ? 16.245 5.178 9.829 1.00 86.50 79 PRO A O 1
ATOM 615 N N . ASP A 1 80 ? 16.185 3.214 10.919 1.00 86.56 80 ASP A N 1
ATOM 616 C CA . ASP A 1 80 ? 16.847 2.354 9.936 1.00 86.56 80 ASP A CA 1
ATOM 617 C C . ASP A 1 80 ? 15.856 1.501 9.115 1.00 86.56 80 ASP A C 1
ATOM 619 O O . ASP A 1 80 ? 16.242 0.500 8.517 1.00 86.56 80 ASP A O 1
ATOM 623 N N . ALA A 1 81 ? 14.565 1.849 9.101 1.00 85.12 81 ALA A N 1
ATOM 624 C CA . ALA A 1 81 ? 13.591 1.241 8.200 1.00 85.12 81 ALA A CA 1
ATOM 625 C C . ALA A 1 81 ? 13.709 1.864 6.796 1.00 85.12 81 ALA A C 1
ATOM 627 O O . ALA A 1 81 ? 13.119 2.904 6.511 1.00 85.12 81 ALA A O 1
ATOM 628 N N . ASP A 1 82 ? 14.477 1.224 5.919 1.00 80.50 82 ASP A N 1
ATOM 629 C CA . ASP A 1 82 ? 14.776 1.667 4.551 1.00 80.50 82 ASP A CA 1
ATOM 630 C C . ASP A 1 82 ? 13.994 0.899 3.468 1.00 80.50 82 ASP A C 1
ATOM 632 O O . ASP A 1 82 ? 13.804 1.383 2.346 1.00 80.50 82 ASP A O 1
ATOM 636 N N . GLN A 1 83 ? 13.423 -0.261 3.802 1.00 76.44 83 GLN A N 1
ATOM 637 C CA . GLN A 1 83 ? 12.656 -1.062 2.858 1.00 76.44 83 GLN A CA 1
ATOM 638 C C . GLN A 1 83 ? 11.201 -0.619 2.773 1.00 76.44 83 GLN A C 1
ATOM 640 O O . GLN A 1 83 ? 10.337 -1.046 3.532 1.00 76.44 83 GLN A O 1
ATOM 645 N N . LEU A 1 84 ? 10.915 0.181 1.757 1.00 73.44 84 LEU A N 1
ATOM 646 C CA . LEU A 1 84 ? 9.569 0.341 1.207 1.00 73.44 84 LEU A CA 1
ATOM 647 C C . LEU A 1 84 ? 9.599 0.106 -0.305 1.00 73.44 84 LEU A C 1
ATOM 649 O O . LEU A 1 84 ? 8.734 -0.571 -0.851 1.00 73.44 84 LEU A O 1
ATOM 653 N N . LEU A 1 85 ? 10.657 0.591 -0.970 1.00 70.56 85 LEU A N 1
ATOM 654 C CA . LEU A 1 85 ? 10.904 0.449 -2.412 1.00 70.56 85 LEU A CA 1
ATOM 655 C C . LEU A 1 85 ? 12.397 0.428 -2.784 1.00 70.56 85 LEU A C 1
ATOM 657 O O . LEU A 1 85 ? 12.760 0.681 -3.936 1.00 70.56 85 LEU A O 1
ATOM 661 N N . GLU A 1 86 ? 13.270 0.158 -1.818 1.00 67.50 86 GLU A N 1
ATOM 662 C CA . GLU A 1 86 ? 14.725 0.265 -1.971 1.00 67.50 86 GLU A CA 1
ATOM 663 C C . GLU A 1 86 ? 15.314 -0.797 -2.915 1.00 67.50 86 GLU A C 1
ATOM 665 O O . GLU A 1 86 ? 16.224 -0.505 -3.684 1.00 67.50 86 GLU A O 1
ATOM 670 N N . VAL A 1 87 ? 14.758 -2.018 -2.951 1.00 66.44 87 VAL A N 1
ATOM 671 C CA . VAL A 1 87 ? 15.245 -3.086 -3.853 1.00 66.44 87 VAL A CA 1
ATOM 672 C C . VAL A 1 87 ? 15.181 -2.652 -5.319 1.00 66.44 87 VAL A C 1
ATOM 674 O O . VAL A 1 87 ? 16.094 -2.940 -6.093 1.00 66.44 87 VAL A O 1
ATOM 677 N N . ALA A 1 88 ? 14.135 -1.911 -5.689 1.00 70.06 88 ALA A N 1
ATOM 678 C CA . ALA A 1 88 ? 13.979 -1.351 -7.025 1.00 70.06 88 ALA A CA 1
ATOM 679 C C . ALA A 1 88 ? 15.029 -0.266 -7.344 1.00 70.06 88 ALA A C 1
ATOM 681 O O . ALA A 1 88 ? 15.331 -0.058 -8.514 1.00 70.06 88 ALA A O 1
ATOM 682 N N . GLY A 1 89 ? 15.638 0.361 -6.329 1.00 73.81 89 GLY A N 1
ATOM 683 C CA . GLY A 1 89 ? 16.746 1.312 -6.482 1.00 73.81 89 GLY A CA 1
ATOM 684 C C . GLY A 1 89 ? 18.017 0.704 -7.090 1.00 73.81 89 GLY A C 1
ATOM 685 O O . GLY A 1 89 ? 18.842 1.424 -7.636 1.00 73.81 89 GLY A O 1
ATOM 686 N N . ARG A 1 90 ? 18.166 -0.630 -7.066 1.00 81.69 90 ARG A N 1
ATOM 687 C CA . ARG A 1 90 ? 19.295 -1.337 -7.704 1.00 81.69 90 ARG A CA 1
ATOM 688 C C . ARG A 1 90 ? 19.199 -1.401 -9.230 1.00 81.69 90 ARG A C 1
ATOM 690 O O . ARG A 1 90 ? 20.156 -1.819 -9.877 1.00 81.69 90 ARG A O 1
ATOM 697 N N . TYR A 1 91 ? 18.051 -1.041 -9.797 1.00 82.12 91 TYR A N 1
ATOM 698 C CA . TYR A 1 91 ? 17.802 -1.067 -11.232 1.00 82.12 91 TYR A CA 1
ATOM 699 C C . TYR A 1 91 ? 17.623 0.361 -11.755 1.00 82.12 91 TYR A C 1
ATOM 701 O O . TYR A 1 91 ? 17.024 1.180 -11.057 1.00 82.12 91 TYR A O 1
ATOM 709 N N . PRO A 1 92 ? 18.070 0.676 -12.989 1.00 85.56 92 PRO A N 1
ATOM 710 C CA . PRO A 1 92 ? 17.907 2.018 -13.561 1.00 85.56 92 PRO A CA 1
ATOM 711 C C . PRO A 1 92 ? 16.442 2.454 -13.671 1.00 85.56 92 PRO A C 1
ATOM 713 O O . PRO A 1 92 ? 16.125 3.641 -13.619 1.00 85.56 92 PRO A O 1
ATOM 716 N N . THR A 1 93 ? 15.545 1.482 -13.838 1.00 86.00 93 THR A N 1
ATOM 717 C CA . THR A 1 93 ? 14.103 1.694 -13.925 1.00 86.00 93 THR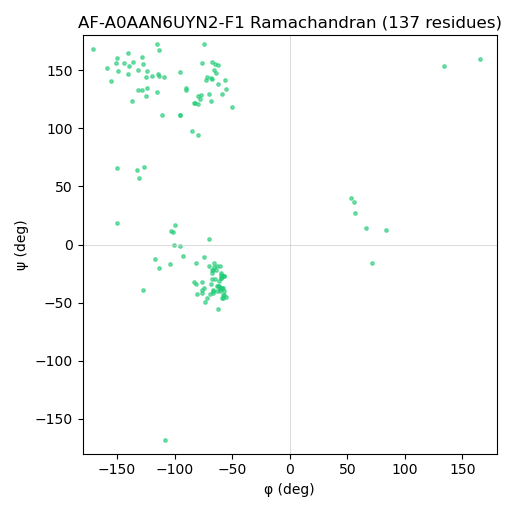 A CA 1
ATOM 718 C C . THR A 1 93 ? 13.363 0.593 -13.177 1.00 86.00 93 THR A C 1
ATOM 720 O O . THR A 1 93 ? 13.802 -0.558 -13.155 1.00 86.00 93 THR A O 1
ATOM 723 N N . ALA A 1 94 ? 12.227 0.950 -12.592 1.00 90.38 94 ALA A N 1
ATOM 724 C CA . ALA A 1 94 ? 11.219 0.029 -12.092 1.00 90.38 94 ALA A CA 1
ATOM 725 C C . ALA A 1 94 ? 9.877 0.385 -12.731 1.00 90.38 94 ALA A C 1
ATOM 727 O O . ALA A 1 94 ? 9.593 1.560 -12.946 1.00 90.38 94 ALA A O 1
ATOM 728 N N . CYS A 1 95 ? 9.047 -0.610 -13.027 1.00 90.56 95 CYS A N 1
ATOM 729 C CA . CYS A 1 95 ? 7.720 -0.401 -13.597 1.00 90.56 95 CYS A CA 1
ATOM 730 C C . CYS A 1 95 ? 6.678 -1.280 -12.911 1.00 90.56 95 CYS A C 1
ATOM 732 O O . CYS A 1 95 ? 7.012 -2.301 -12.305 1.00 90.56 95 CYS A O 1
ATOM 734 N N . LEU A 1 96 ? 5.418 -0.867 -12.997 1.00 90.50 96 LEU A N 1
ATOM 735 C CA . LEU A 1 96 ? 4.274 -1.629 -12.515 1.00 90.50 96 LEU A CA 1
ATOM 736 C C . LEU A 1 96 ? 3.022 -1.301 -13.329 1.00 90.50 96 LEU A C 1
ATOM 738 O O . LEU A 1 96 ? 2.909 -0.227 -13.917 1.00 90.50 96 LEU A O 1
ATOM 742 N N . VAL A 1 97 ? 2.066 -2.227 -13.338 1.00 91.38 97 VAL A N 1
ATOM 743 C CA . VAL A 1 97 ? 0.697 -1.949 -13.780 1.00 91.38 97 VAL A CA 1
ATOM 744 C C . VAL A 1 97 ? -0.114 -1.628 -12.537 1.00 91.38 97 VAL A C 1
ATOM 746 O O . VAL A 1 97 ? -0.335 -2.485 -11.683 1.00 91.38 97 VAL A O 1
ATOM 749 N N . SER A 1 98 ? -0.520 -0.373 -12.413 1.00 90.19 98 SER A N 1
ATOM 750 C CA . SER A 1 98 ? -1.409 0.074 -11.357 1.00 90.19 98 SER A CA 1
ATOM 751 C C . SER A 1 98 ? -2.842 -0.244 -11.752 1.00 90.19 98 SER A C 1
ATOM 753 O O . SER A 1 98 ? -3.311 0.211 -12.787 1.00 90.19 98 SER A O 1
ATOM 755 N N . VAL A 1 99 ? -3.525 -1.022 -10.920 1.00 86.88 99 VAL A N 1
ATOM 756 C CA . VAL A 1 99 ? -4.933 -1.415 -11.088 1.00 86.88 99 VAL A CA 1
ATOM 757 C C . VAL A 1 99 ? -5.793 -0.799 -9.988 1.00 86.88 99 VAL A C 1
ATOM 759 O O . VAL A 1 99 ? -5.252 -0.295 -8.996 1.00 86.88 99 VAL A O 1
ATOM 762 N N . TYR A 1 100 ? -7.120 -0.840 -10.136 1.00 81.38 100 TYR A N 1
ATOM 763 C CA . TYR A 1 100 ? -8.074 -0.352 -9.127 1.00 81.38 100 TYR A CA 1
ATOM 764 C C . TYR A 1 100 ? -7.838 1.121 -8.744 1.00 81.38 100 TYR A C 1
ATOM 766 O O . TYR A 1 100 ? -7.922 1.529 -7.581 1.00 81.38 100 TYR A O 1
ATOM 774 N N . GLY A 1 101 ? -7.446 1.922 -9.733 1.00 81.00 101 GLY A N 1
ATOM 775 C CA . GLY A 1 101 ? -7.189 3.348 -9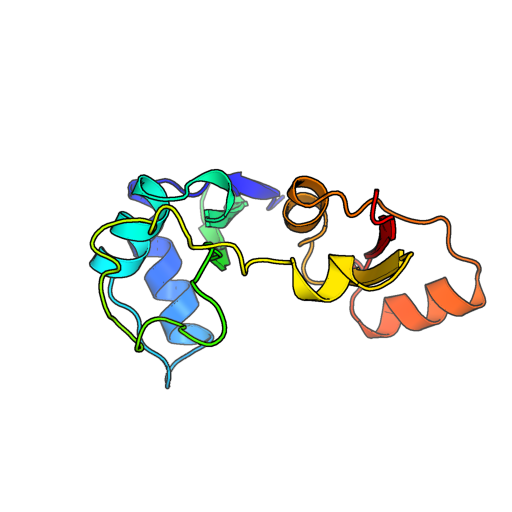.611 1.00 81.00 101 GLY A CA 1
ATOM 776 C C . GLY A 1 101 ? -5.999 3.701 -8.723 1.00 81.00 101 GLY A C 1
ATOM 777 O O . GLY A 1 101 ? -5.880 4.859 -8.339 1.00 81.00 101 GLY A O 1
ATOM 778 N N . THR A 1 102 ? -5.124 2.754 -8.369 1.00 85.12 102 THR A N 1
ATOM 779 C CA . THR A 1 102 ? -4.028 2.971 -7.401 1.00 85.12 102 THR A CA 1
ATOM 780 C C . THR A 1 102 ? -2.895 3.874 -7.914 1.00 85.12 102 THR A C 1
ATOM 782 O O . THR A 1 102 ? -1.910 4.081 -7.211 1.00 85.12 102 THR A O 1
ATOM 785 N N . ALA A 1 103 ? -2.996 4.471 -9.104 1.00 87.69 103 ALA A N 1
ATOM 786 C CA . ALA A 1 103 ? -1.902 5.249 -9.683 1.00 87.69 103 ALA A CA 1
ATOM 787 C C . ALA A 1 103 ? -1.478 6.461 -8.823 1.00 87.69 103 ALA A C 1
ATOM 789 O O . ALA A 1 103 ? -0.277 6.657 -8.623 1.00 87.69 103 ALA A O 1
ATOM 790 N N . PRO A 1 104 ? -2.407 7.221 -8.201 1.00 84.94 104 PRO A N 1
ATOM 791 C CA . PRO A 1 104 ? -2.060 8.291 -7.263 1.00 84.94 104 PRO A CA 1
ATOM 792 C C . PRO A 1 104 ? -1.380 7.819 -5.966 1.00 84.94 104 PRO A C 1
ATOM 794 O O . PRO A 1 104 ? -0.834 8.643 -5.233 1.00 84.94 104 PRO A O 1
ATOM 797 N N . PHE A 1 105 ? -1.448 6.526 -5.628 1.00 81.31 105 PHE A N 1
ATOM 798 C CA . PHE A 1 105 ? -0.663 5.958 -4.528 1.00 81.31 105 PHE A CA 1
ATOM 799 C C . PHE A 1 105 ? 0.803 5.831 -4.942 1.00 81.31 105 PHE A C 1
ATOM 801 O O . PHE A 1 105 ? 1.691 6.315 -4.242 1.00 81.31 105 PHE A O 1
ATOM 808 N N . TRP A 1 106 ? 1.046 5.242 -6.113 1.00 86.12 106 TRP A N 1
ATOM 809 C CA . TRP A 1 106 ? 2.390 4.974 -6.619 1.00 86.12 106 TRP A CA 1
ATOM 810 C C . TRP A 1 106 ? 3.178 6.242 -6.967 1.00 86.12 106 TRP A C 1
ATOM 812 O O . TRP A 1 106 ? 4.397 6.264 -6.789 1.00 86.12 106 TRP A O 1
ATOM 822 N N . SER A 1 107 ? 2.505 7.326 -7.367 1.00 86.44 107 SER A N 1
ATOM 823 C CA . SER A 1 107 ? 3.165 8.604 -7.676 1.00 86.44 107 SER A CA 1
ATOM 824 C C . SER A 1 107 ? 3.958 9.204 -6.518 1.00 86.44 107 SER A C 1
ATOM 826 O O . SER A 1 107 ? 4.976 9.856 -6.742 1.00 86.44 107 SER A O 1
ATOM 828 N N . ARG A 1 108 ? 3.586 8.908 -5.267 1.00 80.50 108 ARG A N 1
ATOM 829 C CA . ARG A 1 108 ? 4.338 9.351 -4.075 1.00 80.50 108 ARG A CA 1
ATOM 830 C C . ARG A 1 108 ? 5.723 8.743 -3.971 1.00 80.50 108 ARG A C 1
ATOM 832 O O . ARG A 1 108 ? 6.575 9.254 -3.254 1.00 80.50 108 ARG A O 1
ATOM 839 N N . PHE A 1 109 ? 5.935 7.652 -4.684 1.00 81.25 109 PHE A N 1
ATOM 840 C CA . PHE A 1 109 ? 7.183 6.931 -4.696 1.00 81.25 109 PHE A CA 1
ATOM 841 C C . PHE A 1 109 ? 8.015 7.182 -5.952 1.00 81.25 109 PHE A C 1
ATOM 843 O O . PHE A 1 109 ? 8.977 6.448 -6.185 1.00 81.25 109 PHE A O 1
ATOM 850 N N . GLY A 1 110 ? 7.640 8.182 -6.756 1.00 87.44 110 GLY A N 1
ATOM 851 C CA . GLY A 1 110 ? 8.316 8.551 -7.999 1.00 87.44 110 GLY A CA 1
ATOM 852 C C . GLY A 1 110 ? 7.896 7.727 -9.217 1.00 87.44 110 GLY A C 1
ATOM 853 O O . GLY A 1 110 ? 8.587 7.766 -10.227 1.00 87.44 110 GLY A O 1
ATOM 854 N N . PHE A 1 111 ? 6.809 6.952 -9.126 1.00 91.62 111 PHE A N 1
ATOM 855 C CA . PHE A 1 111 ? 6.235 6.275 -10.289 1.00 91.62 111 PHE A CA 1
ATOM 856 C C . PHE A 1 111 ? 5.319 7.223 -11.062 1.00 91.62 111 PHE A C 1
ATOM 858 O O . PHE A 1 111 ? 4.327 7.716 -10.533 1.00 91.62 111 PHE A O 1
ATOM 865 N N . GLU A 1 112 ? 5.612 7.437 -12.333 1.00 95.00 112 GLU A N 1
ATOM 866 C CA . GLU A 1 112 ? 4.866 8.327 -13.214 1.00 95.00 112 GLU A CA 1
ATOM 867 C C . GLU A 1 112 ? 4.188 7.520 -14.328 1.00 95.00 112 GLU A C 1
ATOM 869 O O . GLU A 1 112 ? 4.735 6.502 -14.759 1.00 95.00 112 GLU A O 1
ATOM 874 N N . PRO A 1 113 ? 2.996 7.929 -14.804 1.00 94.75 113 PRO A N 1
ATOM 875 C CA . PRO A 1 113 ? 2.383 7.313 -15.974 1.00 94.75 113 PRO A CA 1
ATOM 876 C C . PRO A 1 113 ? 3.281 7.423 -17.205 1.00 94.75 113 PRO A C 1
ATOM 878 O O . PRO A 1 113 ? 3.721 8.516 -17.562 1.00 94.75 113 PRO A O 1
ATOM 881 N N . GLU A 1 114 ? 3.514 6.299 -17.879 1.00 93.50 114 GLU A N 1
ATOM 882 C CA . GLU A 1 114 ? 4.287 6.274 -19.122 1.00 93.50 114 GLU A CA 1
ATOM 883 C C . GLU A 1 114 ? 3.360 6.342 -20.341 1.00 93.50 114 GLU A C 1
ATOM 885 O O . GLU A 1 114 ? 2.238 5.829 -20.321 1.00 93.50 114 GLU A O 1
ATOM 890 N N . GLN A 1 115 ? 3.833 6.949 -21.433 1.00 92.19 115 GLN A N 1
ATOM 891 C CA . GLN A 1 115 ? 3.157 6.804 -22.720 1.00 92.19 115 GLN A CA 1
ATOM 892 C C . GLN A 1 115 ? 3.314 5.364 -23.204 1.00 92.19 115 GLN A C 1
ATOM 894 O O . GLN A 1 115 ? 4.428 4.867 -23.349 1.00 92.19 115 GLN A O 1
ATOM 899 N N . VAL A 1 116 ? 2.189 4.707 -23.466 1.00 91.44 116 VAL A N 1
ATOM 900 C CA . VAL A 1 116 ? 2.146 3.318 -23.9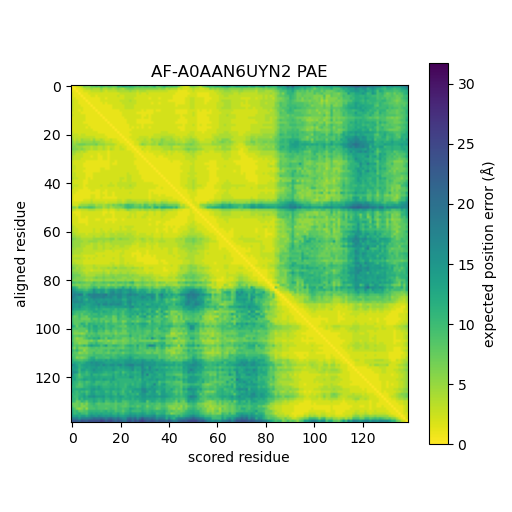24 1.00 91.44 116 VAL A CA 1
ATOM 901 C C . VAL A 1 116 ? 1.704 3.253 -25.382 1.00 91.44 116 VAL A C 1
ATOM 903 O O . VAL A 1 116 ? 0.865 4.040 -25.823 1.00 91.44 116 VAL A O 1
ATOM 906 N N . ASP A 1 117 ? 2.265 2.312 -26.137 1.00 94.44 117 ASP A N 1
ATOM 907 C CA . ASP A 1 117 ? 1.804 2.024 -27.494 1.00 94.44 117 ASP A CA 1
ATOM 908 C C . ASP A 1 117 ? 0.471 1.249 -27.487 1.00 94.44 117 ASP A C 1
ATOM 910 O O . ASP A 1 117 ? -0.033 0.822 -26.443 1.00 94.44 117 ASP A O 1
ATOM 914 N N . LEU A 1 118 ? -0.129 1.070 -28.670 1.00 92.62 118 LEU A N 1
ATOM 915 C CA . LEU A 1 118 ? -1.408 0.361 -28.805 1.00 92.62 118 LEU A CA 1
ATOM 916 C C . LEU A 1 118 ? -1.331 -1.082 -28.292 1.00 92.62 118 LEU A C 1
ATOM 918 O O . LEU A 1 118 ? -2.274 -1.557 -27.662 1.00 92.62 118 LEU A O 1
ATOM 922 N N . ALA A 1 119 ? -0.202 -1.759 -28.511 1.00 94.50 119 ALA A N 1
ATOM 923 C CA . ALA A 1 119 ? -0.020 -3.142 -28.094 1.00 94.50 119 ALA A CA 1
ATOM 924 C C . ALA A 1 119 ? -0.002 -3.277 -26.563 1.00 94.50 119 ALA A C 1
ATOM 926 O O . ALA A 1 119 ? -0.567 -4.220 -26.005 1.00 94.50 119 ALA A O 1
ATOM 927 N N . LEU A 1 120 ? 0.635 -2.339 -25.860 1.00 88.69 120 LEU A N 1
ATOM 928 C CA . LEU A 1 120 ? 0.645 -2.310 -24.404 1.00 88.69 120 LEU A CA 1
ATOM 929 C C . LEU A 1 120 ? -0.703 -1.839 -23.843 1.00 88.69 120 LEU A C 1
ATOM 931 O O . LEU A 1 120 ? -1.177 -2.426 -22.874 1.00 88.69 120 LEU A O 1
ATOM 935 N N . LEU A 1 121 ? -1.373 -0.872 -24.476 1.00 92.06 121 LEU A N 1
ATOM 936 C CA . LEU A 1 121 ? -2.719 -0.445 -24.079 1.00 92.06 121 LEU A CA 1
ATOM 937 C C . LEU A 1 121 ? -3.729 -1.605 -24.119 1.00 92.06 121 LEU A C 1
ATOM 939 O O . LEU A 1 121 ? -4.517 -1.773 -23.188 1.00 92.06 121 LEU A O 1
ATOM 943 N N . GLU A 1 122 ? -3.689 -2.436 -25.164 1.00 92.75 122 GLU A N 1
ATOM 944 C CA . GLU A 1 122 ? -4.527 -3.638 -25.267 1.00 92.75 122 GLU A CA 1
ATOM 945 C C . GLU A 1 122 ? -4.255 -4.631 -24.134 1.00 92.75 122 GLU A C 1
ATOM 947 O O . GLU A 1 122 ? -5.191 -5.209 -23.582 1.00 92.75 122 GLU A O 1
ATOM 952 N N . LYS A 1 123 ? -2.990 -4.791 -23.728 1.00 88.88 123 LYS A N 1
ATOM 953 C CA . LYS A 1 123 ? -2.636 -5.626 -22.573 1.00 88.88 123 LYS A CA 1
ATOM 954 C C . LYS A 1 123 ? -3.159 -5.046 -21.265 1.00 88.88 123 LYS A C 1
ATOM 956 O O . LYS A 1 123 ? -3.648 -5.815 -20.443 1.00 88.88 123 LYS A O 1
ATOM 961 N N . LEU A 1 124 ? -3.067 -3.728 -21.070 1.00 89.88 124 LEU A N 1
ATOM 962 C CA . LEU A 1 124 ? -3.526 -3.063 -19.846 1.00 89.88 124 LEU A CA 1
ATOM 963 C C . LEU A 1 124 ? -5.024 -3.257 -19.613 1.00 89.88 124 LEU A C 1
ATOM 965 O O . LEU A 1 124 ? -5.416 -3.520 -18.483 1.00 89.88 124 LEU A O 1
ATOM 969 N N . ARG A 1 125 ? -5.845 -3.251 -20.670 1.00 90.00 125 ARG A N 1
ATOM 970 C CA . ARG A 1 125 ? -7.296 -3.500 -20.562 1.00 90.00 125 ARG A CA 1
ATOM 971 C C . ARG A 1 125 ? -7.643 -4.846 -19.917 1.00 90.00 125 ARG A C 1
ATOM 973 O O . ARG A 1 125 ? -8.680 -4.955 -19.276 1.00 90.00 125 ARG A O 1
ATOM 980 N N . ASN A 1 126 ? -6.768 -5.853 -20.016 1.00 88.62 126 ASN A N 1
ATOM 981 C CA . ASN A 1 126 ? -6.975 -7.145 -19.346 1.00 88.62 126 ASN A CA 1
ATOM 982 C C . ASN A 1 126 ? -6.824 -7.066 -17.817 1.00 88.62 126 ASN A C 1
ATOM 984 O O . ASN A 1 126 ? -7.276 -7.966 -17.114 1.00 88.62 126 ASN A O 1
ATOM 988 N N . TYR A 1 127 ? -6.179 -6.015 -17.306 1.00 80.00 127 TYR A N 1
ATOM 989 C CA . TYR A 1 127 ? -5.995 -5.767 -15.876 1.00 80.00 127 TYR A CA 1
ATOM 990 C C . TYR A 1 127 ? -7.102 -4.881 -15.274 1.00 80.00 127 TYR A C 1
ATOM 992 O O . TYR A 1 127 ? -7.177 -4.761 -14.052 1.00 80.00 127 TYR A O 1
ATOM 1000 N N . GLY A 1 128 ? -7.963 -4.289 -16.109 1.00 84.12 128 GLY A N 1
ATOM 1001 C CA . GLY A 1 128 ? -9.048 -3.388 -15.717 1.00 84.12 128 GLY A CA 1
ATOM 1002 C C . GLY A 1 128 ? -9.097 -2.133 -16.590 1.00 84.12 128 GLY A C 1
ATOM 1003 O O . GLY A 1 128 ? -8.079 -1.698 -17.127 1.00 84.12 128 GLY A O 1
ATOM 1004 N N . ASP A 1 129 ? -10.282 -1.531 -16.719 1.00 84.81 129 ASP A N 1
ATOM 1005 C CA . ASP A 1 129 ? -10.486 -0.319 -17.532 1.00 84.81 129 ASP A CA 1
ATOM 1006 C C . ASP A 1 129 ? -9.706 0.899 -17.006 1.00 84.81 129 ASP A C 1
ATOM 1008 O O . ASP A 1 129 ? -9.429 1.839 -17.749 1.00 84.81 129 ASP A O 1
ATOM 1012 N N . ASP A 1 130 ? -9.340 0.881 -15.725 1.00 84.94 130 ASP A N 1
ATOM 1013 C CA . ASP A 1 130 ? -8.588 1.922 -15.030 1.00 84.94 130 ASP A CA 1
ATOM 1014 C C . ASP A 1 130 ? -7.100 1.580 -14.848 1.00 84.94 130 ASP A C 1
ATOM 1016 O O . ASP A 1 130 ? -6.399 2.266 -14.099 1.00 84.94 130 ASP A O 1
ATOM 1020 N N . ALA A 1 131 ? -6.608 0.528 -15.515 1.00 88.62 131 ALA A N 1
ATOM 1021 C CA . ALA A 1 131 ? -5.224 0.102 -15.401 1.00 88.62 131 ALA A CA 1
ATOM 1022 C C . ALA A 1 131 ? -4.261 1.100 -16.065 1.00 88.62 131 ALA A C 1
ATOM 1024 O O . ALA A 1 131 ? -4.403 1.455 -17.237 1.00 88.62 131 ALA A O 1
ATOM 1025 N N . VAL A 1 132 ? -3.228 1.511 -15.329 1.00 94.31 132 VAL A N 1
ATOM 1026 C CA . VAL A 1 132 ? -2.211 2.463 -15.794 1.00 94.31 132 VAL A CA 1
ATOM 1027 C C . VAL A 1 132 ? -0.829 1.846 -15.643 1.00 94.31 132 VAL A C 1
ATOM 1029 O O . VAL A 1 132 ? -0.459 1.387 -14.564 1.00 94.31 132 VAL A O 1
ATOM 1032 N N . TYR A 1 133 ? -0.039 1.857 -16.712 1.00 94.44 133 TYR A N 1
ATOM 1033 C CA . TYR A 1 133 ? 1.372 1.502 -16.622 1.00 94.44 133 TYR A CA 1
ATOM 1034 C C . TYR A 1 133 ? 2.167 2.678 -16.052 1.00 94.44 133 TYR A C 1
ATOM 1036 O O . TYR A 1 133 ? 2.097 3.791 -16.578 1.00 94.44 133 TYR A O 1
ATOM 1044 N N . LEU A 1 134 ? 2.908 2.429 -14.976 1.00 95.12 134 LEU A N 1
ATOM 1045 C CA . LEU A 1 134 ? 3.739 3.428 -14.320 1.00 95.12 134 LEU A CA 1
ATOM 1046 C C . LEU A 1 134 ? 5.197 2.996 -14.338 1.00 95.12 134 LEU A C 1
ATOM 1048 O O . LEU A 1 134 ? 5.502 1.815 -14.144 1.00 95.12 134 LEU A O 1
ATOM 1052 N N . SER A 1 135 ? 6.099 3.960 -14.468 1.00 93.06 135 SER A N 1
ATOM 1053 C CA . SER A 1 135 ? 7.532 3.734 -14.336 1.00 93.06 135 SER A CA 1
ATOM 1054 C C . SER A 1 135 ? 8.192 4.754 -13.422 1.00 93.06 135 SER A C 1
ATOM 1056 O O . SER A 1 135 ? 7.747 5.884 -13.265 1.00 93.06 135 SER A O 1
ATOM 1058 N N . ARG A 1 136 ? 9.263 4.319 -12.768 1.00 91.56 136 ARG A N 1
ATOM 1059 C CA . ARG A 1 136 ? 10.122 5.126 -11.911 1.00 91.56 136 ARG A CA 1
ATOM 1060 C C . ARG A 1 136 ? 11.558 4.938 -12.353 1.00 91.56 136 ARG A C 1
ATOM 1062 O O . ARG A 1 136 ? 12.011 3.802 -12.501 1.00 91.56 136 ARG A O 1
ATOM 1069 N N . ARG A 1 137 ? 12.296 6.036 -12.488 1.00 87.12 137 ARG A N 1
ATOM 1070 C CA . ARG A 1 137 ? 13.754 6.011 -12.656 1.00 87.12 137 ARG A CA 1
ATOM 1071 C C . ARG A 1 137 ? 14.429 6.070 -11.293 1.00 87.12 137 ARG A C 1
ATOM 1073 O O . ARG A 1 137 ? 14.029 6.864 -10.446 1.00 87.12 137 ARG A O 1
ATOM 1080 N N 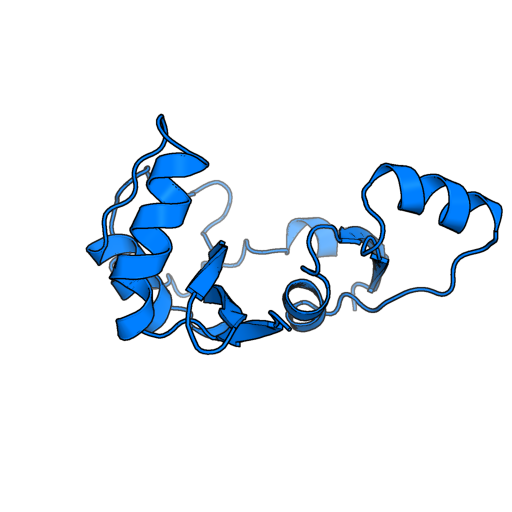. SER A 1 138 ? 15.433 5.227 -11.087 1.00 80.19 138 SER A N 1
ATOM 1081 C CA . SER A 1 138 ? 16.307 5.350 -9.919 1.00 80.19 138 SER A CA 1
ATOM 1082 C C . SER A 1 138 ? 17.322 6.461 -10.202 1.00 80.19 138 SER A C 1
ATOM 1084 O O . SER A 1 138 ? 17.917 6.474 -11.282 1.00 80.19 138 SER A O 1
ATOM 1086 N N . GLY A 1 139 ? 17.429 7.423 -9.281 1.00 65.69 139 GLY A N 1
ATOM 1087 C CA . GLY A 1 139 ? 18.413 8.512 -9.322 1.00 65.69 139 GLY A CA 1
ATOM 1088 C C . GLY A 1 139 ? 19.790 8.074 -8.853 1.00 65.69 139 GLY A C 1
ATOM 1089 O O . GLY A 1 139 ? 19.858 7.073 -8.105 1.00 65.69 139 GLY A O 1
#

Radius of gyration: 16.26 Å; Cα contacts (8 Å, |Δi|>4): 215; chains: 1; bounding box: 40×26×47 Å

Solvent-accessible surface area (backbone atoms only — not comparable to full-atom values): 8235 Å² total; per-residue (Å²): 122,71,44,79,43,74,43,56,72,85,46,38,73,50,47,49,59,48,44,54,69,77,34,74,90,64,70,65,47,64,67,41,57,46,47,44,38,71,71,34,38,93,36,21,32,31,30,27,43,100,87,47,67,79,47,71,48,80,48,66,58,24,37,83,95,46,75,77,63,83,66,48,79,74,95,57,77,56,96,74,32,63,42,72,65,49,79,49,54,80,32,71,58,42,71,49,77,28,42,91,62,42,50,79,63,45,40,79,75,56,30,40,81,57,94,70,54,72,73,56,50,60,56,34,51,78,65,33,93,58,36,41,53,29,37,25,70,45,129

Organism: NCBI:txid1934379

InterPro domains:
  IPR016181 Acyl-CoA N-acyltransferase [SSF55729] (3-114)

Mean predicted aligned error: 6.45 Å

Sequence (139 aa):
MASWRRMTIEDVPDLLRVADQVHPGLPESGNVFGERVKLFPEGCLILANQDKVYGYAISHPIRQRQPPALDTLLGGIAPDADQLLEVAGRYPTACLVSVYGTAPFWSRFGFEPEQVDLALLEKLRNYGDDAVYLSRRSG

Foldseek 3Di:
DWDKDFDALVCLVQAQVQCCVPPVPQDADSVQLNLQCVAPRLQWMFGDDPPHTDDIGHFDFAAVVDDDDGRDHPVHRDPRRPPPCVVQLVDQKDKDWDAPLCQVSCVVVQWDFDDDDPVVVVVQVVRPPNITITMHGRD